Protein AF-A0A6L9IKT7-F1 (afdb_monomer)

Structure (mmCIF, N/CA/C/O backbone):
data_AF-A0A6L9IKT7-F1
#
_entry.id   AF-A0A6L9IKT7-F1
#
loop_
_atom_site.group_PDB
_atom_site.id
_atom_site.type_symbol
_atom_site.label_atom_id
_atom_site.label_alt_id
_atom_site.label_comp_id
_atom_site.label_asym_id
_atom_site.label_entity_id
_atom_site.label_seq_id
_atom_site.pdbx_PDB_ins_code
_atom_site.Cartn_x
_atom_site.Cartn_y
_atom_site.Cartn_z
_atom_site.occupancy
_atom_site.B_iso_or_equiv
_atom_site.auth_seq_id
_atom_site.auth_comp_id
_atom_site.auth_asym_id
_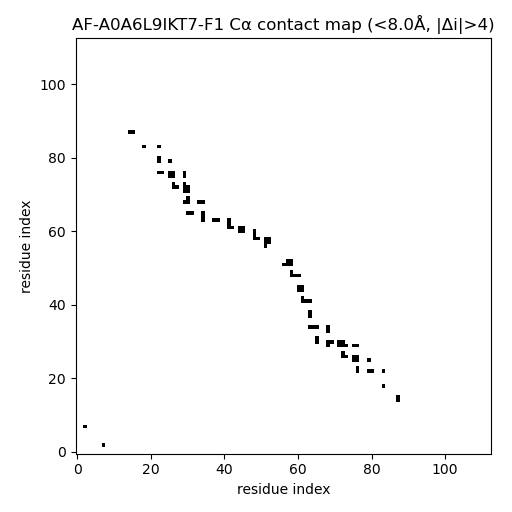atom_site.auth_atom_id
_atom_site.pdbx_PDB_model_num
ATOM 1 N N . MET A 1 1 ? -17.384 11.221 38.753 1.00 44.66 1 MET A N 1
ATOM 2 C CA . MET A 1 1 ? -17.307 11.879 37.429 1.00 44.66 1 MET A CA 1
ATOM 3 C C . MET A 1 1 ? -17.691 10.831 36.389 1.00 44.66 1 MET A C 1
ATOM 5 O O . MET A 1 1 ? -16.867 9.999 36.044 1.00 44.66 1 MET A O 1
ATOM 9 N N . LEU A 1 2 ? -18.974 10.756 3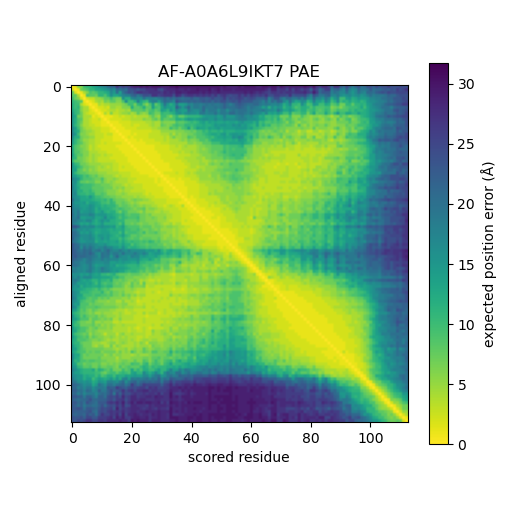6.013 1.00 51.06 2 LEU A N 1
ATOM 10 C CA . LEU A 1 2 ? -19.453 9.803 35.005 1.00 51.06 2 LEU A CA 1
ATOM 11 C C . LEU A 1 2 ? -18.765 10.143 33.681 1.00 51.06 2 LEU A C 1
ATOM 13 O O . LEU A 1 2 ? -19.104 11.156 33.070 1.00 51.06 2 LEU A O 1
ATOM 17 N N . LEU A 1 3 ? -17.788 9.336 33.255 1.00 49.91 3 LEU A N 1
ATOM 18 C CA . LEU A 1 3 ? -17.313 9.354 31.873 1.00 49.91 3 LEU A CA 1
ATOM 19 C C . LEU A 1 3 ? -18.553 9.141 31.009 1.00 49.91 3 LEU A C 1
ATOM 21 O O . LEU A 1 3 ? -19.120 8.047 30.981 1.00 49.91 3 LEU A O 1
ATOM 25 N N . LYS A 1 4 ? -19.045 10.223 30.396 1.00 59.62 4 LYS A N 1
ATOM 26 C CA . LYS A 1 4 ? -20.259 10.191 29.589 1.00 59.62 4 LYS A CA 1
ATOM 27 C C . LYS A 1 4 ? -20.055 9.101 28.549 1.00 59.62 4 LYS A C 1
ATOM 29 O O . LYS A 1 4 ? -19.104 9.147 27.778 1.00 59.62 4 LYS A O 1
ATOM 34 N N . GLN A 1 5 ? -20.973 8.143 28.493 1.00 64.38 5 GLN A N 1
ATOM 35 C CA . GLN A 1 5 ? -20.994 7.088 27.475 1.00 64.38 5 GLN A CA 1
ATOM 36 C C . GLN A 1 5 ? -20.867 7.664 26.041 1.00 64.38 5 GLN A C 1
ATOM 38 O O . GLN A 1 5 ? -20.364 7.001 25.134 1.00 64.38 5 GLN A O 1
ATOM 43 N N . SER A 1 6 ? -21.281 8.929 25.874 1.00 70.69 6 SER A N 1
ATOM 44 C CA . SER A 1 6 ? -21.043 9.799 24.716 1.00 70.69 6 SER A CA 1
ATOM 45 C C . SER A 1 6 ? -19.567 9.904 24.303 1.00 70.69 6 SER A C 1
ATOM 47 O O . SER A 1 6 ? -19.256 9.708 23.131 1.00 70.69 6 SER A O 1
ATOM 49 N N . ASP A 1 7 ? -18.647 10.159 25.237 1.00 73.06 7 ASP A N 1
ATOM 50 C CA . ASP A 1 7 ? -17.220 10.347 24.933 1.00 73.06 7 ASP A CA 1
ATOM 51 C C . ASP A 1 7 ? -16.558 9.036 24.500 1.00 73.06 7 ASP A C 1
ATOM 53 O O . ASP A 1 7 ? -15.718 9.020 23.599 1.00 73.06 7 ASP A O 1
ATOM 57 N N . VAL A 1 8 ? -16.976 7.909 25.087 1.00 72.31 8 VAL A N 1
ATOM 58 C CA . VAL A 1 8 ? -16.481 6.575 24.711 1.00 72.31 8 VAL A CA 1
ATOM 59 C C . VAL A 1 8 ? -16.947 6.202 23.302 1.00 72.31 8 VAL A C 1
ATOM 61 O O . VAL A 1 8 ? -16.143 5.745 22.488 1.00 72.31 8 VAL A O 1
ATOM 64 N N . LYS A 1 9 ? -18.225 6.444 22.974 1.00 75.88 9 LYS A N 1
ATOM 65 C CA . LYS A 1 9 ? -18.755 6.225 21.617 1.00 75.88 9 LYS A CA 1
ATOM 66 C C . LYS A 1 9 ? -18.063 7.116 20.581 1.00 75.88 9 LYS A C 1
ATOM 68 O O . LYS A 1 9 ? -17.725 6.628 19.505 1.00 75.88 9 LYS A O 1
ATOM 73 N N . GLY A 1 10 ? -17.802 8.382 20.914 1.00 80.56 10 GLY A N 1
ATOM 74 C CA . GLY A 1 10 ? -17.087 9.315 20.038 1.00 80.56 10 GLY A CA 1
ATOM 75 C C . GLY A 1 10 ? -15.675 8.837 19.693 1.00 80.56 10 GLY A C 1
ATOM 76 O O . GLY A 1 10 ? -15.315 8.761 18.519 1.00 80.56 10 GLY A O 1
ATOM 77 N N . ARG A 1 11 ? -14.898 8.419 20.699 1.00 82.06 11 ARG A N 1
ATOM 78 C CA . ARG A 1 11 ? -13.532 7.900 20.505 1.00 82.06 11 ARG A CA 1
ATOM 79 C C . ARG A 1 11 ? -13.498 6.598 1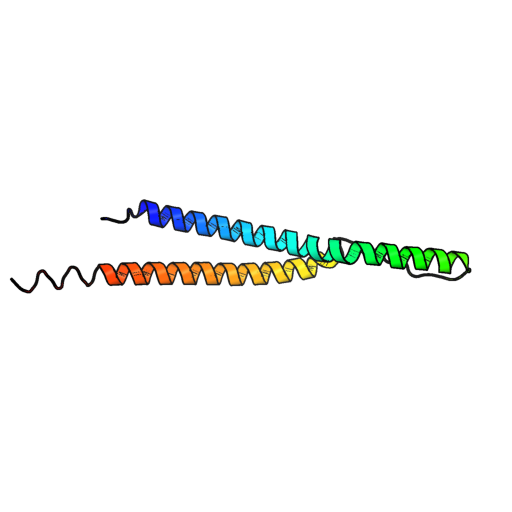9.706 1.00 82.06 11 ARG A C 1
ATOM 81 O O . ARG A 1 11 ? -12.614 6.419 18.874 1.00 82.06 11 ARG A O 1
ATOM 88 N N . LEU A 1 12 ? -14.471 5.709 19.912 1.00 81.00 12 LEU A N 1
ATOM 89 C CA . LEU A 1 12 ? -14.545 4.446 19.175 1.00 81.00 12 LEU A CA 1
ATOM 90 C C . LEU A 1 12 ? -14.860 4.668 17.687 1.00 81.00 12 LEU A C 1
ATOM 92 O O . LEU A 1 12 ? -14.286 3.997 16.831 1.00 81.00 12 LEU A O 1
ATOM 96 N N . ASN A 1 13 ? -15.728 5.633 17.372 1.00 85.19 13 ASN A N 1
ATOM 97 C CA . ASN A 1 13 ? -15.998 6.026 15.989 1.00 85.19 13 ASN A CA 1
ATOM 98 C C . ASN A 1 13 ? -14.777 6.685 15.341 1.00 85.19 13 ASN A C 1
ATOM 100 O O . ASN A 1 13 ? -14.436 6.334 14.214 1.00 85.19 13 ASN A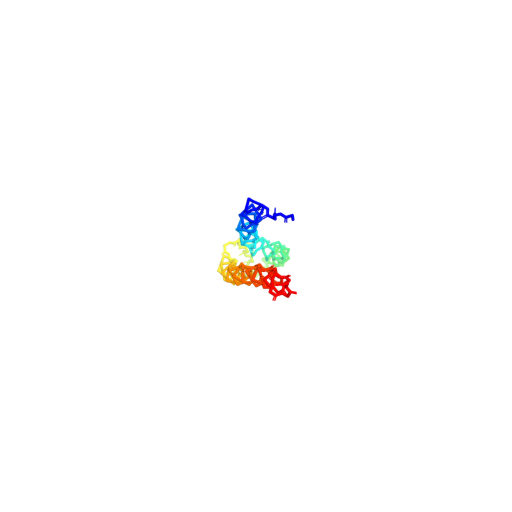 O 1
ATOM 104 N N . LEU A 1 14 ? -14.082 7.573 16.059 1.00 87.38 14 LEU A N 1
ATOM 105 C CA . LEU A 1 14 ? -12.844 8.191 15.577 1.00 87.38 14 LEU A CA 1
ATOM 106 C C . LEU A 1 14 ? -11.790 7.132 15.220 1.00 87.38 14 LEU A C 1
ATOM 108 O O . LEU A 1 14 ? -11.167 7.217 14.168 1.00 87.38 14 LEU A O 1
ATOM 112 N N . LEU A 1 15 ? -11.641 6.100 16.055 1.00 85.50 15 LEU A N 1
ATOM 113 C CA . LEU A 1 15 ? -10.692 5.014 15.818 1.00 85.50 15 LEU A CA 1
ATOM 114 C C . LEU A 1 15 ? -11.075 4.154 14.601 1.00 85.50 15 LEU A C 1
ATOM 116 O O . LEU A 1 15 ? -10.197 3.759 13.840 1.00 85.50 15 LEU A O 1
ATOM 120 N N . ARG A 1 16 ? -12.373 3.916 14.360 1.00 84.44 16 ARG A N 1
ATOM 121 C CA . ARG A 1 16 ? -12.845 3.237 13.137 1.00 84.44 16 ARG A CA 1
ATOM 122 C C . ARG A 1 16 ? -12.511 4.031 11.877 1.00 84.44 16 ARG A C 1
ATOM 124 O O . ARG A 1 16 ? -11.962 3.462 10.941 1.00 84.44 16 ARG A O 1
ATOM 131 N N . TYR A 1 17 ? -12.814 5.330 11.861 1.00 89.06 17 TYR A N 1
ATOM 132 C CA . TYR A 1 17 ? -12.487 6.183 10.717 1.00 89.06 17 TYR A CA 1
ATOM 133 C C . TYR A 1 17 ? -10.973 6.305 10.519 1.00 89.06 17 TYR A C 1
ATOM 135 O O . TYR A 1 17 ? -10.501 6.198 9.392 1.00 89.06 17 TYR A O 1
ATOM 143 N N . GLY A 1 18 ? -10.206 6.434 11.606 1.00 86.56 18 GLY A N 1
ATOM 144 C CA . GLY A 1 18 ? -8.745 6.445 11.564 1.00 86.56 18 GLY A CA 1
ATOM 145 C C . GLY A 1 18 ? -8.162 5.170 10.953 1.00 86.56 18 GLY A C 1
ATOM 146 O O . GLY A 1 18 ? -7.305 5.257 10.080 1.00 86.56 18 GLY A O 1
ATOM 147 N N . LEU A 1 19 ? -8.668 3.992 11.334 1.00 89.00 19 LEU A N 1
ATOM 148 C CA . LEU A 1 19 ? -8.229 2.718 10.753 1.00 89.00 19 LEU A CA 1
ATOM 149 C C . LEU A 1 19 ? -8.531 2.619 9.259 1.00 89.00 19 LEU A C 1
ATOM 151 O O . LEU A 1 19 ? -7.672 2.186 8.501 1.00 89.00 19 LEU A O 1
ATOM 155 N N . ILE A 1 20 ? -9.715 3.057 8.821 1.00 88.81 20 ILE A N 1
ATOM 156 C CA . ILE A 1 20 ? -10.061 3.071 7.391 1.00 88.81 20 ILE A CA 1
ATOM 157 C C . ILE A 1 20 ? -9.078 3.955 6.618 1.00 88.81 20 ILE A C 1
ATOM 159 O O . ILE A 1 20 ? -8.563 3.535 5.584 1.00 88.81 20 ILE A O 1
ATOM 163 N N . VAL A 1 21 ? -8.772 5.150 7.133 1.00 91.94 21 VAL A N 1
ATOM 164 C CA . VAL A 1 21 ? -7.801 6.057 6.504 1.00 91.94 21 VAL A CA 1
ATOM 165 C C . VAL A 1 21 ? -6.416 5.418 6.437 1.00 91.94 21 VAL A C 1
ATOM 167 O O . VAL A 1 21 ? -5.783 5.487 5.390 1.00 91.94 21 VAL A O 1
ATOM 170 N N . VAL A 1 22 ? -5.957 4.761 7.505 1.00 90.69 22 VAL A N 1
ATOM 171 C CA . VAL A 1 22 ? -4.658 4.067 7.518 1.00 90.69 22 VAL A CA 1
ATOM 172 C C . VAL A 1 22 ? -4.612 2.958 6.471 1.00 90.69 22 VAL A C 1
ATOM 174 O O . VAL A 1 22 ? -3.631 2.871 5.740 1.00 90.69 22 VAL A O 1
ATOM 177 N N . VAL A 1 23 ? -5.670 2.156 6.340 1.00 91.56 23 VAL A N 1
ATOM 178 C CA . VAL A 1 23 ? -5.742 1.093 5.325 1.00 91.56 23 VAL A CA 1
ATOM 179 C C . VAL A 1 23 ? -5.682 1.685 3.915 1.00 91.56 23 VAL A C 1
ATOM 181 O O . VAL A 1 23 ? -4.860 1.259 3.107 1.00 91.56 23 VAL A O 1
ATOM 184 N N . VAL A 1 24 ? -6.478 2.716 3.624 1.00 91.88 24 VAL A N 1
ATOM 185 C CA . VAL A 1 24 ? -6.466 3.373 2.305 1.00 91.88 24 VAL A CA 1
ATOM 186 C C . VAL A 1 24 ? -5.105 4.010 2.014 1.00 91.88 24 VAL A C 1
ATOM 188 O O . VAL A 1 24 ? -4.566 3.839 0.924 1.00 91.88 24 VAL A O 1
ATOM 191 N N . MET A 1 25 ? -4.512 4.704 2.987 1.00 91.94 25 MET A N 1
ATOM 192 C CA . MET A 1 25 ? -3.186 5.306 2.832 1.00 91.94 25 MET A CA 1
ATOM 193 C C . MET A 1 25 ? -2.102 4.251 2.648 1.00 91.94 25 MET A C 1
ATOM 195 O O . MET A 1 25 ? -1.201 4.453 1.844 1.00 91.94 25 MET A O 1
ATOM 199 N N . SER A 1 26 ? -2.198 3.110 3.331 1.00 89.06 26 SER A N 1
ATOM 200 C CA . SER A 1 26 ? -1.249 2.012 3.152 1.00 89.06 26 SER A CA 1
ATOM 201 C C . SER A 1 26 ? -1.310 1.414 1.749 1.00 89.06 26 SER A C 1
ATOM 203 O O . SER A 1 26 ? -0.261 1.129 1.186 1.00 89.06 26 SER A O 1
ATOM 205 N N . PHE A 1 27 ? -2.499 1.324 1.142 1.00 88.44 27 PHE A N 1
ATOM 206 C CA . PHE A 1 27 ? -2.647 0.892 -0.249 1.00 88.44 27 PHE A CA 1
ATOM 207 C C . PHE A 1 27 ? -2.007 1.887 -1.219 1.00 88.44 27 PHE A C 1
ATOM 209 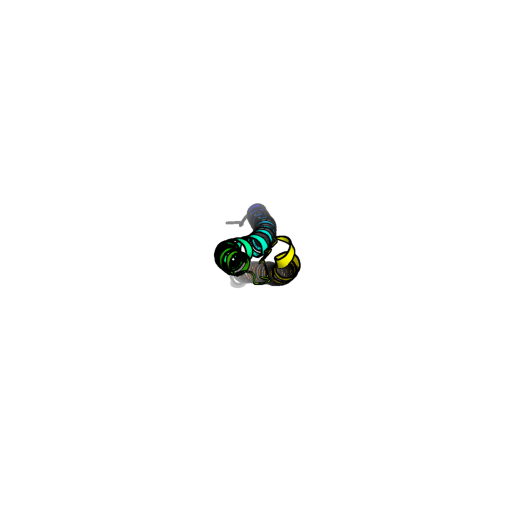O O . PHE A 1 27 ? -1.224 1.503 -2.085 1.00 88.44 27 PHE A O 1
ATOM 216 N N . ILE A 1 28 ? -2.282 3.183 -1.036 1.00 91.81 28 ILE A N 1
ATOM 217 C CA . ILE A 1 28 ? -1.696 4.240 -1.870 1.00 91.81 28 ILE A CA 1
ATOM 218 C C . ILE A 1 28 ? -0.169 4.238 -1.743 1.00 91.81 28 ILE A C 1
ATOM 220 O O . ILE A 1 28 ? 0.527 4.277 -2.752 1.00 91.81 28 ILE A O 1
ATOM 224 N N . LEU A 1 29 ? 0.362 4.154 -0.521 1.00 91.81 29 LEU A N 1
ATOM 225 C CA . LEU A 1 29 ? 1.803 4.078 -0.283 1.00 91.81 29 LEU A CA 1
ATOM 226 C C . LEU A 1 29 ? 2.406 2.788 -0.847 1.00 91.81 29 LEU A C 1
ATOM 228 O O . LEU A 1 29 ? 3.484 2.841 -1.429 1.00 91.81 29 LEU A O 1
ATOM 232 N N . GLY A 1 30 ? 1.704 1.661 -0.737 1.00 88.88 30 GLY A N 1
ATOM 233 C CA . GLY A 1 30 ? 2.119 0.382 -1.308 1.00 88.88 30 GLY A CA 1
ATOM 234 C C . GLY A 1 30 ? 2.276 0.428 -2.827 1.00 88.88 30 GLY A C 1
ATOM 235 O O . GLY A 1 30 ? 3.186 -0.199 -3.349 1.00 88.88 30 GLY A O 1
ATOM 236 N N . LEU A 1 31 ? 1.458 1.216 -3.532 1.00 88.81 31 LEU A N 1
ATOM 237 C CA . LEU A 1 31 ? 1.620 1.451 -4.972 1.00 88.81 31 LEU A CA 1
ATOM 238 C C . LEU A 1 31 ? 2.714 2.480 -5.275 1.00 88.81 31 LEU A C 1
ATOM 240 O O . LEU A 1 31 ? 3.522 2.311 -6.186 1.00 88.81 31 LEU A O 1
ATOM 244 N N . LEU A 1 32 ? 2.714 3.583 -4.530 1.00 89.19 32 LEU A N 1
ATOM 245 C CA . LEU A 1 32 ? 3.463 4.778 -4.899 1.00 89.19 32 LEU A CA 1
ATOM 246 C C . LEU A 1 32 ? 4.941 4.684 -4.507 1.00 89.19 32 LEU A C 1
ATOM 248 O O . LEU A 1 32 ? 5.798 5.126 -5.264 1.00 89.19 32 LEU A O 1
AT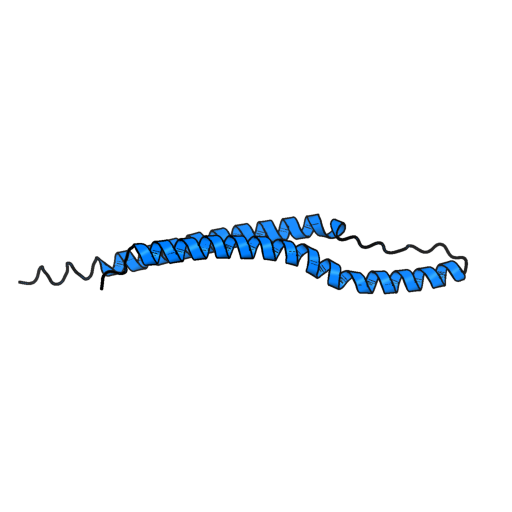OM 252 N N . VAL A 1 33 ? 5.257 4.076 -3.362 1.00 91.31 33 VAL A N 1
ATOM 253 C CA . VAL A 1 33 ? 6.637 3.912 -2.882 1.00 91.31 33 VAL A CA 1
ATOM 254 C C . VAL A 1 33 ? 7.496 3.077 -3.840 1.00 91.31 33 VAL A C 1
ATOM 256 O O . VAL A 1 33 ? 8.524 3.598 -4.280 1.00 91.31 33 VAL A O 1
ATOM 259 N N . PRO A 1 34 ? 7.129 1.832 -4.210 1.00 86.31 34 PRO A N 1
ATOM 260 C CA . PRO A 1 34 ? 7.959 1.042 -5.115 1.00 86.31 34 PRO A CA 1
ATOM 261 C C . PRO A 1 34 ? 8.054 1.683 -6.501 1.00 86.31 34 PRO A C 1
ATOM 263 O O . PRO A 1 34 ? 9.133 1.677 -7.085 1.00 86.31 34 PRO A O 1
ATOM 266 N N . PHE A 1 35 ? 6.991 2.329 -6.991 1.00 86.69 35 PHE A N 1
ATOM 267 C CA . PHE A 1 35 ? 7.029 3.046 -8.265 1.00 86.69 35 PHE A CA 1
ATOM 268 C C . PHE A 1 35 ? 8.023 4.219 -8.259 1.00 86.69 35 PHE A C 1
ATOM 270 O O . PHE A 1 35 ? 8.831 4.348 -9.179 1.00 86.69 35 PHE A O 1
ATOM 277 N N . VAL A 1 36 ? 8.006 5.054 -7.214 1.00 89.00 36 VAL A N 1
ATOM 278 C CA . VAL A 1 36 ? 8.932 6.194 -7.076 1.00 89.00 36 VAL A CA 1
ATOM 279 C C . VAL A 1 36 ? 10.383 5.724 -6.968 1.00 89.00 36 VAL A C 1
ATOM 281 O O . VAL A 1 36 ? 11.272 6.363 -7.525 1.00 89.00 36 VAL A O 1
ATOM 284 N N . ILE A 1 37 ? 10.626 4.601 -6.288 1.00 89.44 37 ILE A N 1
ATOM 285 C CA . ILE A 1 37 ? 11.968 4.019 -6.163 1.00 89.44 37 ILE A CA 1
ATOM 286 C C . ILE A 1 37 ? 12.423 3.390 -7.484 1.00 89.44 37 ILE A C 1
ATOM 288 O O . ILE A 1 37 ? 13.587 3.524 -7.841 1.00 89.44 37 ILE A O 1
ATOM 292 N N . ALA A 1 38 ? 11.530 2.727 -8.221 1.00 87.31 38 ALA A N 1
ATOM 293 C CA . ALA A 1 38 ? 11.861 1.995 -9.442 1.00 87.31 38 ALA A CA 1
ATOM 294 C C . ALA A 1 38 ? 12.050 2.903 -10.676 1.00 87.31 38 ALA A C 1
ATOM 296 O O . ALA A 1 38 ? 12.869 2.606 -11.544 1.00 87.31 38 ALA A O 1
ATOM 297 N N . GLN A 1 39 ? 11.337 4.032 -10.743 1.00 86.62 39 GLN A N 1
ATOM 298 C CA . GLN A 1 39 ? 11.421 5.032 -11.819 1.00 86.62 39 GLN A CA 1
ATOM 299 C C . GLN A 1 39 ? 12.850 5.423 -12.257 1.00 86.62 39 GLN A C 1
ATOM 301 O O . GLN A 1 39 ? 13.127 5.333 -13.455 1.00 86.62 39 GLN A O 1
ATOM 306 N N . PRO A 1 40 ? 13.773 5.836 -11.362 1.00 86.81 40 PRO A N 1
ATOM 307 C CA . PRO A 1 40 ? 15.124 6.234 -11.769 1.00 86.81 40 PRO A CA 1
ATOM 308 C C . PRO A 1 40 ? 15.905 5.093 -12.432 1.00 86.81 40 PRO A C 1
ATOM 310 O O . PRO A 1 40 ? 16.601 5.327 -13.418 1.00 86.81 40 PRO A O 1
ATOM 313 N N . TYR A 1 41 ? 15.722 3.852 -11.974 1.00 86.94 41 TYR A N 1
ATOM 314 C CA . TYR A 1 41 ? 16.381 2.691 -12.574 1.00 86.94 41 TYR A CA 1
ATOM 315 C C . TYR A 1 41 ? 15.921 2.449 -14.014 1.00 86.94 41 TYR A C 1
ATOM 317 O O . TYR A 1 41 ? 16.737 2.119 -14.870 1.00 86.94 41 TYR A O 1
ATOM 325 N N . ALA A 1 42 ? 14.635 2.660 -14.317 1.00 86.62 42 ALA A N 1
ATOM 326 C CA . ALA A 1 42 ? 14.138 2.542 -15.688 1.00 86.62 42 ALA A CA 1
ATOM 327 C C . ALA A 1 42 ? 14.804 3.560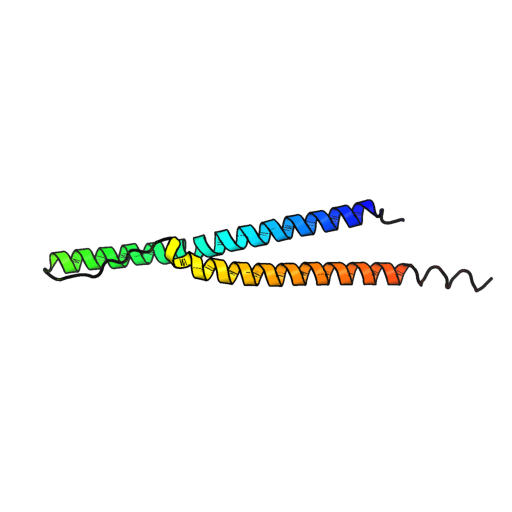 -16.626 1.00 86.62 42 ALA A C 1
ATOM 329 O O . ALA A 1 42 ? 15.124 3.229 -17.766 1.00 86.62 42 ALA A O 1
ATOM 330 N N . VAL A 1 43 ? 15.039 4.787 -16.153 1.00 87.62 43 VAL A N 1
ATOM 331 C CA . VAL A 1 43 ? 15.715 5.832 -16.939 1.00 87.62 43 VAL A CA 1
ATOM 332 C C . VAL A 1 43 ? 17.161 5.439 -17.236 1.00 87.62 43 VAL A C 1
ATOM 334 O O . VAL A 1 43 ? 17.594 5.544 -18.381 1.00 87.62 43 VAL A O 1
ATOM 337 N N . GLU A 1 44 ? 17.890 4.940 -16.239 1.00 86.88 44 GLU A N 1
ATOM 338 C CA . GLU A 1 44 ? 19.281 4.502 -16.409 1.00 86.88 44 GLU A CA 1
ATOM 339 C C . GLU A 1 44 ? 19.402 3.310 -17.367 1.00 86.88 44 GLU A C 1
ATOM 341 O O . GLU A 1 44 ? 20.244 3.323 -18.267 1.00 86.88 44 GLU A O 1
ATOM 346 N N . ILE A 1 45 ? 18.527 2.308 -17.229 1.00 87.25 45 ILE A N 1
ATOM 347 C CA . ILE A 1 45 ? 18.512 1.135 -18.114 1.00 87.25 45 ILE A CA 1
ATOM 348 C C . ILE A 1 45 ? 18.192 1.553 -19.551 1.00 87.25 45 ILE A C 1
ATOM 350 O O . ILE A 1 45 ? 18.854 1.100 -20.483 1.00 87.25 45 ILE A O 1
ATOM 354 N N . ASN A 1 46 ? 17.223 2.450 -19.743 1.00 89.44 46 ASN A N 1
ATOM 355 C CA . ASN A 1 46 ? 16.856 2.926 -2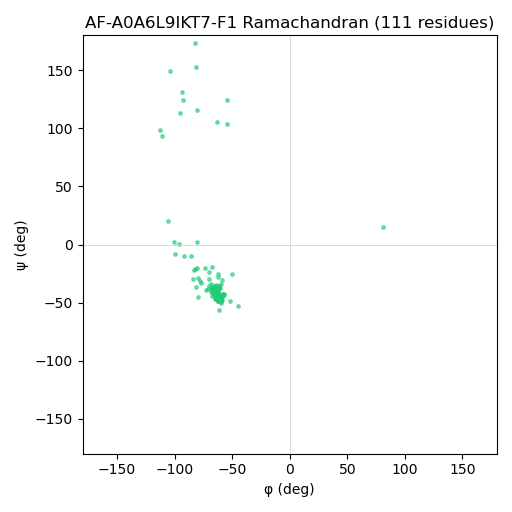1.074 1.00 89.44 46 ASN A CA 1
ATOM 356 C C . ASN A 1 46 ? 17.956 3.788 -21.714 1.00 89.44 46 ASN A C 1
ATOM 358 O O . ASN A 1 46 ? 18.183 3.676 -22.914 1.00 89.44 46 ASN A O 1
ATOM 362 N N . ALA A 1 47 ? 18.704 4.570 -20.930 1.00 88.75 47 ALA A N 1
ATOM 363 C CA . ALA A 1 47 ? 19.868 5.300 -21.436 1.00 88.75 47 ALA A CA 1
ATOM 364 C C . ALA A 1 47 ? 20.986 4.350 -21.904 1.00 88.75 47 ALA A C 1
ATOM 366 O O . ALA A 1 47 ? 21.643 4.597 -22.917 1.00 88.75 47 ALA A O 1
ATOM 367 N N . LEU A 1 48 ? 21.187 3.237 -21.190 1.00 88.62 48 LEU A N 1
ATOM 368 C CA . LEU A 1 48 ? 22.120 2.188 -21.598 1.00 88.62 48 LEU A CA 1
ATOM 369 C C . LEU A 1 48 ? 21.634 1.463 -22.861 1.00 88.62 48 LEU A C 1
ATOM 371 O O . LEU A 1 48 ? 22.430 1.178 -23.756 1.00 88.62 48 LEU A O 1
ATOM 375 N N . ALA A 1 49 ? 20.328 1.201 -22.946 1.00 89.19 49 ALA A N 1
ATOM 376 C CA . ALA A 1 49 ? 19.688 0.612 -24.114 1.00 89.19 49 ALA A CA 1
ATOM 377 C C . ALA A 1 49 ? 19.910 1.471 -25.366 1.00 89.19 49 ALA A C 1
ATOM 379 O O . ALA A 1 49 ? 20.325 0.935 -26.390 1.00 89.19 49 ALA A O 1
ATOM 380 N N . ASP A 1 50 ? 19.739 2.793 -25.275 1.00 92.06 50 ASP A N 1
ATOM 381 C CA . ASP A 1 50 ? 19.967 3.707 -26.401 1.00 92.06 50 ASP A CA 1
ATOM 382 C C . ASP A 1 50 ? 21.430 3.660 -26.898 1.00 92.06 50 ASP A C 1
ATOM 384 O O . ASP A 1 50 ? 21.686 3.685 -28.103 1.00 92.06 50 ASP A O 1
ATOM 388 N N . ALA A 1 51 ? 22.407 3.517 -25.993 1.00 89.12 51 ALA A N 1
ATOM 389 C CA . ALA A 1 51 ? 23.818 3.363 -26.363 1.00 89.12 51 ALA A CA 1
ATOM 390 C C . ALA A 1 51 ? 24.111 2.023 -27.066 1.00 89.12 51 ALA A C 1
ATOM 392 O O . ALA A 1 51 ? 24.913 1.971 -28.002 1.00 89.12 51 ALA A O 1
ATOM 393 N N . VAL A 1 52 ? 23.458 0.939 -26.638 1.00 90.31 52 VAL A N 1
ATOM 394 C CA . VAL A 1 52 ? 23.576 -0.390 -27.261 1.00 90.31 52 VAL A CA 1
ATOM 395 C C . VAL A 1 52 ? 22.884 -0.427 -28.626 1.00 90.31 52 VAL A C 1
ATOM 397 O O . VAL A 1 52 ? 23.429 -1.012 -29.562 1.00 90.31 52 VAL A O 1
ATOM 400 N N . GLU A 1 53 ? 21.733 0.233 -28.772 1.00 91.38 53 GLU A N 1
ATOM 401 C CA . GLU A 1 53 ? 21.039 0.394 -30.056 1.00 91.38 53 GLU A CA 1
ATOM 402 C C . GLU A 1 53 ? 21.916 1.149 -31.060 1.00 91.38 53 GLU A C 1
ATOM 404 O O . GLU A 1 53 ? 22.096 0.709 -32.196 1.00 91.38 53 GLU A O 1
ATOM 409 N N . ALA A 1 54 ? 22.546 2.243 -30.619 1.00 89.62 54 ALA A N 1
ATOM 410 C CA . ALA A 1 54 ? 23.466 3.029 -31.439 1.00 89.62 54 ALA A CA 1
ATOM 411 C C . ALA A 1 54 ? 24.707 2.233 -31.881 1.00 89.62 54 ALA A C 1
ATOM 413 O O . ALA A 1 54 ? 25.266 2.497 -32.946 1.00 89.62 54 ALA A O 1
ATOM 414 N N . ALA A 1 55 ? 25.123 1.235 -31.097 1.00 90.69 55 ALA A N 1
ATOM 415 C CA . ALA A 1 55 ? 26.199 0.310 -31.448 1.00 90.69 55 ALA A CA 1
ATOM 416 C C . ALA A 1 55 ? 25.757 -0.827 -32.398 1.00 90.69 55 ALA A C 1
ATOM 418 O O . ALA A 1 55 ? 26.567 -1.691 -32.734 1.00 90.69 55 ALA A O 1
ATOM 419 N N . GLY A 1 56 ? 24.493 -0.842 -32.837 1.00 89.88 56 GLY A N 1
ATOM 420 C CA . GLY A 1 56 ? 23.922 -1.883 -33.697 1.00 89.88 56 GLY A CA 1
ATOM 421 C C . GLY A 1 56 ? 23.499 -3.150 -32.948 1.00 89.88 56 GLY A C 1
ATOM 422 O O . GLY A 1 56 ? 23.303 -4.192 -33.574 1.00 89.88 56 GLY A O 1
ATOM 423 N N . GLY A 1 57 ? 23.390 -3.086 -31.618 1.00 88.94 57 GLY A N 1
ATOM 424 C CA . GLY A 1 57 ? 22.858 -4.163 -30.787 1.00 88.94 57 GLY A CA 1
ATOM 425 C C . GLY A 1 57 ? 21.326 -4.176 -30.741 1.00 88.94 57 GLY A C 1
ATOM 426 O O . GLY A 1 57 ? 20.664 -3.265 -31.229 1.00 88.94 57 GLY A O 1
ATOM 427 N N . ASN A 1 58 ? 20.760 -5.212 -30.118 1.00 88.06 58 ASN A N 1
ATOM 428 C CA . ASN A 1 58 ? 19.325 -5.305 -29.834 1.00 88.06 58 ASN A CA 1
ATOM 429 C C . ASN A 1 58 ? 19.100 -5.180 -28.317 1.00 88.06 58 ASN A C 1
ATOM 431 O O . ASN A 1 58 ? 19.247 -6.182 -27.611 1.00 88.06 58 ASN A O 1
ATOM 435 N N . PRO A 1 59 ? 18.842 -3.972 -27.792 1.00 84.75 59 PRO A N 1
ATOM 436 C CA . PRO A 1 59 ? 18.721 -3.765 -26.357 1.00 84.75 59 PRO A CA 1
ATOM 437 C C . PRO A 1 59 ? 17.336 -4.136 -25.817 1.00 84.75 59 PRO A C 1
ATOM 439 O O . PRO A 1 59 ? 16.317 -4.001 -26.492 1.00 84.75 59 PRO A O 1
ATOM 442 N N . GLU A 1 60 ? 17.295 -4.520 -24.544 1.00 83.94 60 GLU A N 1
ATOM 443 C CA . GLU A 1 60 ? 16.053 -4.682 -23.793 1.00 83.94 60 GLU A CA 1
ATOM 444 C C . GLU A 1 60 ? 15.722 -3.372 -23.062 1.00 83.94 60 GLU A C 1
ATOM 446 O O . GLU A 1 60 ? 16.550 -2.836 -22.324 1.00 83.94 60 GLU A O 1
ATOM 451 N N . ARG A 1 61 ? 14.524 -2.823 -23.301 1.00 83.81 61 ARG A N 1
ATOM 452 C CA . ARG A 1 61 ? 14.063 -1.573 -22.678 1.00 83.81 61 ARG A CA 1
ATOM 453 C C . ARG A 1 61 ? 13.268 -1.881 -21.415 1.00 83.81 61 ARG A C 1
ATOM 455 O O . ARG A 1 61 ? 12.335 -2.683 -21.445 1.00 83.81 61 ARG A O 1
ATOM 462 N N . ALA A 1 62 ? 13.591 -1.198 -20.322 1.00 83.50 62 ALA A N 1
ATOM 463 C CA . ALA A 1 62 ? 12.829 -1.300 -19.087 1.00 83.50 62 ALA A CA 1
ATOM 464 C C . ALA A 1 62 ? 11.579 -0.416 -19.179 1.00 83.50 62 ALA A C 1
ATOM 466 O O . ALA A 1 62 ? 11.672 0.812 -19.254 1.00 83.50 62 ALA A O 1
ATOM 467 N N . ASN A 1 63 ? 10.401 -1.038 -19.148 1.00 83.38 63 ASN A N 1
ATOM 468 C CA . ASN A 1 63 ? 9.123 -0.347 -19.016 1.00 83.38 63 ASN A CA 1
ATOM 469 C C . ASN A 1 63 ? 8.510 -0.709 -17.663 1.00 83.38 63 ASN A C 1
ATOM 471 O O . ASN A 1 63 ? 7.939 -1.784 -17.522 1.00 83.38 63 ASN A O 1
ATOM 475 N N . ILE A 1 64 ? 8.677 0.173 -16.676 1.00 83.44 64 ILE A N 1
ATOM 476 C CA . ILE A 1 64 ? 8.133 -0.013 -15.328 1.00 83.44 64 ILE A CA 1
ATOM 477 C C . ILE A 1 64 ? 6.793 0.710 -15.249 1.00 83.44 64 ILE A C 1
ATOM 479 O O . ILE A 1 64 ? 6.740 1.943 -15.311 1.00 83.44 64 ILE A O 1
ATOM 483 N N . GLN A 1 65 ? 5.713 -0.048 -15.097 1.00 84.06 65 GLN A N 1
ATOM 484 C CA . GLN A 1 65 ? 4.362 0.484 -14.976 1.00 84.06 65 GLN A CA 1
ATOM 485 C C . GLN A 1 65 ? 3.890 0.426 -13.522 1.00 84.06 65 GLN A C 1
ATOM 487 O O . GLN A 1 65 ? 4.252 -0.461 -12.758 1.00 84.06 65 GLN A O 1
ATOM 492 N N . ILE A 1 66 ? 3.027 1.367 -13.122 1.00 77.75 66 ILE A N 1
ATOM 493 C CA . ILE A 1 66 ? 2.418 1.361 -11.775 1.00 77.75 66 ILE A CA 1
ATOM 494 C C . ILE A 1 66 ? 1.636 0.057 -11.537 1.00 77.75 66 ILE A C 1
ATOM 496 O O . ILE A 1 66 ? 1.553 -0.430 -10.411 1.00 77.75 66 ILE A O 1
ATOM 500 N N . THR A 1 67 ? 1.082 -0.518 -12.606 1.00 86.62 67 THR A N 1
ATOM 501 C CA . THR A 1 67 ? 0.333 -1.776 -12.576 1.00 86.62 67 THR A CA 1
ATOM 502 C C . THR A 1 67 ? 1.171 -2.968 -12.129 1.00 86.62 67 THR A C 1
ATOM 504 O O . THR A 1 67 ? 0.610 -3.891 -11.548 1.00 86.62 67 THR A O 1
ATOM 507 N N . ASP A 1 68 ? 2.493 -2.924 -12.314 1.00 86.25 68 ASP A N 1
ATOM 508 C CA . ASP A 1 68 ? 3.401 -4.018 -11.944 1.00 86.25 68 ASP A CA 1
ATOM 509 C C . ASP A 1 68 ? 3.483 -4.202 -10.420 1.00 86.25 68 ASP A C 1
ATOM 511 O O . ASP A 1 68 ? 3.844 -5.267 -9.927 1.00 86.25 68 ASP A O 1
ATOM 515 N N . PHE A 1 69 ? 3.099 -3.174 -9.657 1.00 88.38 69 PHE A N 1
ATOM 516 C CA . PHE A 1 69 ? 3.113 -3.178 -8.194 1.00 88.38 69 PHE A CA 1
ATOM 517 C C . PHE A 1 69 ? 1.733 -3.420 -7.576 1.00 88.38 69 PHE A C 1
ATOM 519 O O . PHE A 1 69 ? 1.597 -3.391 -6.352 1.00 88.38 69 PHE A O 1
ATOM 526 N N . VAL A 1 70 ? 0.695 -3.639 -8.391 1.00 87.81 70 VAL A N 1
ATOM 527 C CA . VAL A 1 70 ? -0.679 -3.805 -7.895 1.00 87.81 70 VAL A CA 1
ATOM 528 C C . VAL A 1 70 ? -0.809 -5.059 -7.041 1.00 87.81 70 VAL A C 1
ATOM 530 O O . VAL A 1 70 ? -1.390 -4.983 -5.960 1.00 87.81 70 VAL A O 1
ATOM 533 N N . ASP A 1 71 ? -0.226 -6.177 -7.471 1.00 88.56 71 ASP A N 1
ATOM 534 C CA . ASP A 1 71 ? -0.298 -7.443 -6.735 1.00 88.56 71 ASP A CA 1
ATOM 535 C C . ASP A 1 71 ? 0.347 -7.323 -5.346 1.00 88.56 71 ASP A C 1
ATOM 537 O O . ASP A 1 71 ? -0.256 -7.693 -4.335 1.00 88.56 71 ASP A O 1
ATOM 541 N N . GLU A 1 72 ? 1.530 -6.707 -5.276 1.00 88.00 72 GLU A N 1
ATOM 542 C CA . GLU A 1 72 ? 2.240 -6.464 -4.017 1.00 88.00 72 GLU A CA 1
ATOM 543 C C . GLU A 1 72 ? 1.460 -5.496 -3.113 1.00 88.00 72 GLU A C 1
ATOM 545 O O . GLU A 1 72 ? 1.250 -5.762 -1.926 1.00 88.00 72 GLU A O 1
ATOM 550 N N . ALA A 1 73 ? 0.954 -4.392 -3.671 1.00 86.25 73 ALA A N 1
ATOM 551 C CA . ALA A 1 73 ? 0.185 -3.409 -2.915 1.00 86.25 73 ALA A CA 1
ATOM 552 C C . ALA A 1 73 ? -1.101 -4.006 -2.326 1.00 86.25 73 ALA A C 1
ATOM 554 O O . ALA A 1 73 ? -1.478 -3.673 -1.196 1.00 86.25 73 ALA A O 1
ATOM 555 N N . VAL A 1 74 ? -1.767 -4.909 -3.051 1.00 90.56 74 VAL A N 1
ATOM 556 C CA . VAL A 1 74 ? -2.940 -5.638 -2.553 1.00 90.56 74 VAL A CA 1
ATOM 557 C C . VAL A 1 74 ? -2.560 -6.521 -1.365 1.00 90.56 74 VAL A C 1
ATOM 559 O O . VAL A 1 74 ? -3.232 -6.453 -0.334 1.00 90.56 74 VAL A O 1
ATOM 562 N N . ILE A 1 75 ? -1.473 -7.292 -1.455 1.00 90.75 75 ILE A N 1
ATOM 563 C CA . ILE A 1 75 ? -1.010 -8.163 -0.362 1.00 90.75 75 ILE A CA 1
ATOM 564 C C . ILE A 1 75 ? -0.694 -7.338 0.888 1.00 90.75 75 ILE A C 1
ATOM 566 O O . ILE A 1 75 ? -1.217 -7.627 1.969 1.00 90.75 75 ILE A O 1
ATOM 570 N N . VAL A 1 76 ? 0.096 -6.271 0.747 1.00 87.94 76 VAL A N 1
ATOM 571 C CA . VAL A 1 76 ? 0.450 -5.377 1.860 1.00 87.94 76 VAL A CA 1
ATOM 572 C C . VAL A 1 76 ? -0.805 -4.786 2.500 1.00 87.94 76 VAL A C 1
ATOM 574 O O . VAL A 1 76 ? -0.936 -4.769 3.724 1.00 87.94 76 VAL A O 1
ATOM 577 N N . THR A 1 77 ? -1.772 -4.362 1.690 1.00 90.12 77 THR A N 1
ATOM 578 C CA . THR A 1 77 ? -3.024 -3.774 2.185 1.00 90.12 77 THR A CA 1
ATOM 579 C C . THR A 1 77 ? -3.865 -4.777 2.955 1.00 90.12 77 THR A C 1
ATOM 581 O O . THR A 1 77 ? -4.417 -4.435 4.002 1.00 90.12 77 THR A O 1
ATOM 584 N N . VAL A 1 78 ? -3.939 -6.026 2.490 1.00 92.56 78 VAL A N 1
ATOM 585 C CA . VAL A 1 78 ? -4.615 -7.103 3.223 1.00 92.56 78 VAL A CA 1
ATOM 586 C C . VAL A 1 78 ? -3.945 -7.315 4.578 1.00 92.56 78 VAL A C 1
ATOM 588 O O . VAL A 1 78 ? -4.635 -7.345 5.596 1.00 92.56 78 VAL A O 1
ATOM 591 N N . VAL A 1 79 ? -2.612 -7.384 4.628 1.00 93.19 79 VAL A N 1
ATOM 592 C CA . VAL A 1 79 ? -1.865 -7.530 5.888 1.00 93.19 79 VAL A CA 1
ATOM 593 C C . VAL A 1 79 ? -2.159 -6.367 6.839 1.00 93.19 79 VAL A C 1
ATOM 595 O O . VAL A 1 79 ? -2.506 -6.591 8.002 1.00 93.19 79 VAL A O 1
ATOM 598 N N . VAL A 1 80 ? -2.098 -5.125 6.353 1.00 91.00 80 VAL A N 1
ATOM 599 C CA . VAL A 1 80 ? -2.396 -3.930 7.158 1.00 91.00 80 VAL A CA 1
ATOM 600 C C . VAL A 1 80 ? -3.843 -3.934 7.644 1.00 91.00 80 VAL A C 1
ATOM 602 O O . VAL A 1 80 ? -4.096 -3.570 8.794 1.00 91.00 80 VAL A O 1
ATOM 605 N N . ALA A 1 81 ? -4.797 -4.381 6.826 1.00 87.44 81 ALA A N 1
ATOM 606 C CA . ALA A 1 81 ? -6.193 -4.512 7.224 1.00 87.44 81 ALA A CA 1
ATOM 607 C C . ALA A 1 81 ? -6.370 -5.538 8.354 1.00 87.44 81 ALA A C 1
ATOM 609 O O . ALA A 1 81 ? -7.061 -5.248 9.333 1.00 87.44 81 ALA A O 1
ATOM 610 N N . VAL A 1 82 ? -5.703 -6.696 8.288 1.00 93.44 82 VAL A N 1
ATOM 611 C CA . VAL A 1 82 ? -5.744 -7.691 9.374 1.00 93.44 82 VAL A CA 1
ATOM 612 C C . VAL A 1 82 ? -5.166 -7.111 10.666 1.00 93.44 82 VAL A C 1
ATOM 614 O O . VAL A 1 82 ? -5.809 -7.180 11.714 1.00 93.44 82 VAL A O 1
ATOM 617 N N . VAL A 1 83 ? -3.993 -6.477 10.603 1.00 93.06 83 VAL A N 1
ATOM 618 C CA . VAL A 1 83 ? -3.359 -5.838 11.771 1.00 93.06 83 VAL A CA 1
ATOM 619 C C . VAL A 1 83 ? -4.258 -4.748 12.357 1.00 93.06 83 VAL A C 1
ATOM 621 O O . VAL A 1 83 ? -4.462 -4.685 13.569 1.00 93.06 83 VAL A O 1
ATOM 624 N N . SER A 1 84 ? -4.864 -3.934 11.498 1.00 86.31 84 SER A N 1
ATOM 625 C CA . SER A 1 84 ? -5.815 -2.884 11.865 1.00 86.31 84 SER A CA 1
ATOM 626 C C . SER A 1 84 ? -7.013 -3.438 12.644 1.00 86.31 84 SER A C 1
ATOM 628 O O . SER A 1 84 ? -7.409 -2.891 13.678 1.00 86.31 84 SER A O 1
ATOM 630 N N . VAL A 1 85 ? -7.565 -4.568 12.199 1.00 89.12 85 VAL A N 1
ATOM 631 C CA . VAL A 1 85 ? -8.653 -5.264 12.897 1.00 89.12 85 VAL A CA 1
ATOM 632 C C . VAL A 1 85 ? -8.193 -5.769 14.267 1.00 89.12 85 VAL A C 1
ATOM 634 O O . VAL A 1 85 ? -8.898 -5.561 15.257 1.00 89.12 85 VAL A O 1
ATOM 637 N N . LEU A 1 86 ? -7.005 -6.370 14.362 1.00 91.38 86 LEU A N 1
ATOM 638 C CA . LEU A 1 86 ? -6.452 -6.839 15.638 1.00 91.38 86 LEU A CA 1
ATOM 639 C C . LEU A 1 86 ? -6.262 -5.689 16.636 1.00 91.38 86 LEU A C 1
ATOM 641 O O . LEU A 1 86 ? -6.644 -5.821 17.800 1.00 91.38 86 LEU A O 1
ATOM 645 N N . ILE A 1 87 ? -5.760 -4.539 16.178 1.00 90.19 87 ILE A N 1
ATOM 646 C CA . ILE A 1 87 ? -5.615 -3.326 16.997 1.00 90.19 87 ILE A CA 1
ATOM 647 C C . ILE A 1 87 ? -6.979 -2.856 17.512 1.00 90.19 87 ILE A C 1
ATOM 649 O O . ILE A 1 87 ? -7.118 -2.555 18.700 1.00 90.19 87 ILE A O 1
ATOM 653 N N . TYR A 1 88 ? -8.006 -2.832 16.656 1.00 85.06 88 TYR A N 1
ATOM 654 C CA . TYR A 1 88 ? -9.360 -2.446 17.059 1.00 85.06 88 TYR A CA 1
ATOM 655 C C . TYR A 1 88 ? -9.913 -3.356 18.164 1.00 85.06 88 TYR A C 1
ATOM 657 O O . TYR A 1 88 ? -10.424 -2.869 19.178 1.00 85.06 88 TYR A O 1
ATOM 665 N N . PHE A 1 89 ? -9.807 -4.677 17.991 1.00 88.31 89 PHE A N 1
ATOM 666 C CA . PHE A 1 89 ? -10.293 -5.636 18.984 1.00 88.31 89 PHE A CA 1
ATOM 667 C C . PHE A 1 89 ? -9.497 -5.568 20.289 1.00 88.31 89 PHE A C 1
ATOM 669 O O . PHE A 1 89 ? -10.107 -5.569 21.360 1.00 88.31 89 PHE A O 1
ATOM 676 N N . GLY A 1 90 ? -8.171 -5.427 20.212 1.00 89.25 90 GLY A N 1
ATOM 677 C CA . GLY A 1 90 ? -7.310 -5.241 21.379 1.00 89.25 90 GLY A CA 1
ATOM 678 C C . GLY A 1 90 ? -7.674 -3.984 22.172 1.00 89.25 90 GLY A C 1
ATOM 679 O O . GLY A 1 90 ? -7.879 -4.052 23.384 1.00 89.25 90 GLY A O 1
ATOM 680 N N . TYR A 1 91 ? -7.863 -2.852 21.488 1.00 82.81 91 TYR A N 1
ATOM 681 C CA . TYR A 1 91 ? -8.261 -1.594 22.123 1.00 82.81 91 TYR A CA 1
ATOM 682 C C . TYR A 1 91 ? -9.649 -1.681 22.773 1.00 82.81 91 TYR A C 1
ATOM 684 O O . TYR A 1 91 ? -9.857 -1.191 23.886 1.00 82.81 91 TYR A O 1
ATOM 692 N N . ARG A 1 92 ? -10.601 -2.359 22.117 1.00 82.19 92 ARG A N 1
ATOM 693 C CA . ARG A 1 92 ? -11.943 -2.592 22.667 1.00 82.19 92 ARG A CA 1
ATOM 694 C C . ARG A 1 92 ? -11.906 -3.455 23.930 1.00 82.19 92 ARG A C 1
ATOM 696 O O . ARG A 1 92 ? -12.565 -3.105 24.907 1.00 82.19 92 ARG A O 1
ATOM 703 N N . ALA A 1 93 ? -11.166 -4.564 23.911 1.00 83.81 93 ALA A N 1
ATOM 704 C CA . ALA A 1 93 ? -11.045 -5.463 25.058 1.00 83.81 93 ALA A CA 1
ATOM 705 C C . ALA A 1 93 ? -10.396 -4.756 26.259 1.00 83.81 93 ALA A C 1
ATOM 707 O O . ALA A 1 93 ? -10.885 -4.849 27.384 1.00 83.81 93 ALA A O 1
ATOM 708 N N . TRP A 1 94 ? -9.351 -3.968 26.006 1.00 84.25 94 TRP A N 1
ATOM 709 C CA . TRP A 1 94 ? -8.673 -3.177 27.029 1.00 84.25 94 TRP A CA 1
ATOM 710 C C . TRP A 1 94 ? -9.588 -2.125 27.674 1.00 84.25 94 TRP A C 1
ATOM 712 O O . TRP A 1 94 ? -9.638 -2.020 28.901 1.00 84.25 94 TRP A O 1
ATOM 722 N N . LEU A 1 95 ? -10.374 -1.398 26.872 1.00 79.31 95 LEU A N 1
ATOM 723 C CA . LEU A 1 95 ? -11.357 -0.431 27.376 1.00 79.31 95 LEU A CA 1
ATOM 724 C C . LEU A 1 95 ? -12.440 -1.080 28.252 1.00 79.31 95 LEU A C 1
ATOM 726 O O . LEU A 1 95 ? -12.854 -0.483 29.244 1.00 79.31 95 LEU A O 1
ATOM 730 N N . MET A 1 96 ? -12.895 -2.289 27.910 1.00 74.31 96 MET A N 1
ATOM 731 C CA . MET A 1 96 ? -13.875 -3.024 28.722 1.00 74.31 96 MET A CA 1
ATOM 732 C C . MET A 1 96 ? -13.290 -3.472 30.067 1.00 74.31 96 MET A C 1
ATOM 734 O O . MET A 1 96 ? -13.953 -3.313 31.093 1.00 74.31 96 MET A O 1
ATOM 738 N N . ASN A 1 97 ? -12.037 -3.941 30.098 1.00 78.75 97 ASN A N 1
ATOM 739 C CA . ASN A 1 97 ? -11.369 -4.317 31.350 1.00 78.75 97 ASN A CA 1
ATOM 740 C C . ASN A 1 97 ? -11.204 -3.136 32.320 1.00 78.75 97 ASN A C 1
ATOM 742 O O . ASN A 1 97 ? -11.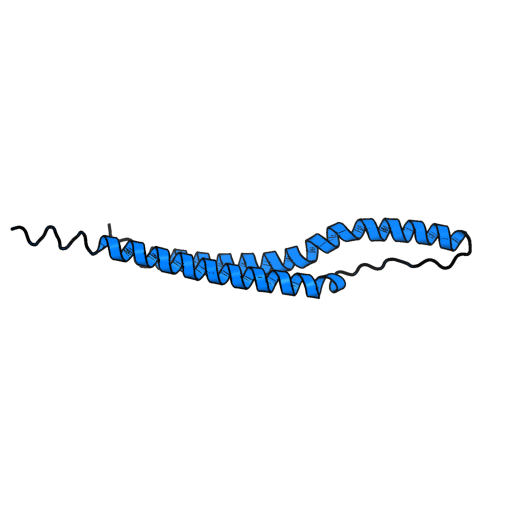357 -3.310 33.527 1.00 78.75 97 ASN A O 1
ATOM 746 N N . GLN A 1 98 ? -10.948 -1.923 31.820 1.00 72.81 98 GLN A N 1
ATOM 747 C CA . GLN A 1 98 ? -10.848 -0.736 32.681 1.00 72.81 98 GLN A CA 1
ATOM 748 C C . GLN A 1 98 ? -12.185 -0.303 33.287 1.00 72.81 98 GLN A C 1
ATOM 750 O O . GLN A 1 98 ? -12.213 0.249 34.384 1.00 72.81 98 GLN A O 1
ATOM 755 N N . GLN A 1 99 ? -13.298 -0.556 32.598 1.00 62.12 99 GLN A N 1
ATOM 756 C CA . GLN A 1 99 ? -14.631 -0.234 33.114 1.00 62.12 99 GLN A CA 1
ATOM 757 C C . GLN A 1 99 ? -15.096 -1.246 34.172 1.00 62.12 99 GLN A C 1
ATOM 759 O O . GLN A 1 99 ? -15.748 -0.848 35.135 1.00 62.12 99 GLN A O 1
ATOM 764 N N . GLY A 1 100 ? -14.709 -2.522 34.048 1.00 56.53 100 GLY A N 1
ATOM 765 C CA . GLY A 1 100 ? -15.000 -3.555 35.051 1.00 56.53 100 GLY A CA 1
ATOM 766 C C . GLY A 1 100 ? -14.306 -3.321 36.400 1.00 56.53 100 GLY A C 1
ATOM 767 O O . GLY A 1 100 ? -14.913 -3.537 37.445 1.00 56.53 100 GLY A O 1
ATOM 768 N N . GLY A 1 101 ? -13.076 -2.795 36.396 1.00 54.62 101 GLY A N 1
ATOM 769 C CA . GLY A 1 101 ? -12.334 -2.492 37.629 1.00 54.62 101 GLY A CA 1
ATOM 770 C C . GLY A 1 101 ? -12.891 -1.318 38.448 1.00 54.62 101 GLY A C 1
ATOM 771 O O . GLY A 1 101 ? -12.683 -1.261 39.656 1.00 54.62 101 GLY A O 1
ATOM 772 N N . ALA A 1 102 ? -13.631 -0.394 37.823 1.00 50.88 102 ALA A N 1
ATOM 773 C CA . ALA A 1 102 ? -14.222 0.761 38.507 1.00 50.88 102 ALA A CA 1
ATOM 774 C C . ALA A 1 102 ? -15.549 0.444 39.225 1.00 50.88 102 ALA A C 1
ATOM 776 O O . ALA A 1 102 ? -15.943 1.181 40.124 1.00 50.88 102 ALA A O 1
ATOM 777 N N . ALA A 1 103 ? -16.241 -0.635 38.843 1.00 51.47 103 ALA A N 1
ATOM 778 C CA . ALA A 1 103 ? -17.494 -1.046 39.480 1.00 51.47 103 ALA A CA 1
ATOM 779 C C . ALA A 1 103 ? -17.268 -1.801 40.803 1.00 51.47 103 ALA A C 1
ATOM 781 O O . ALA A 1 103 ? -18.091 -1.722 41.708 1.00 51.47 103 ALA A O 1
ATOM 782 N N . GLN A 1 104 ? -16.137 -2.497 40.946 1.00 51.16 104 GLN A N 1
ATOM 783 C CA . GLN A 1 104 ? -15.881 -3.382 42.088 1.00 51.16 104 GLN A CA 1
ATOM 784 C C . GLN A 1 104 ? -15.406 -2.645 43.355 1.00 51.16 104 GLN A C 1
ATOM 786 O O . GLN A 1 104 ? -15.547 -3.156 44.461 1.00 51.16 104 GLN A O 1
ATOM 791 N N . SER A 1 105 ? -14.882 -1.424 43.221 1.00 51.31 105 SER A N 1
ATOM 792 C CA . SER A 1 105 ? -14.420 -0.596 44.345 1.00 51.31 105 SER A CA 1
ATOM 793 C C . SER A 1 105 ? -15.525 0.239 45.010 1.00 51.31 105 SER A C 1
ATOM 795 O O . SER A 1 105 ? -15.292 0.801 46.077 1.00 51.31 105 SER A O 1
ATOM 797 N N . GLY A 1 106 ? -16.722 0.310 44.413 1.00 51.03 106 GLY A N 1
ATOM 798 C CA . GLY A 1 106 ? -17.875 1.034 44.964 1.00 51.03 106 GLY A CA 1
ATOM 799 C C . GLY A 1 106 ? -18.706 0.238 45.979 1.00 51.03 106 GLY A C 1
ATOM 800 O O . GLY A 1 106 ? -19.257 0.836 46.897 1.00 51.03 106 GLY A O 1
ATOM 801 N N . ASP A 1 107 ? -18.751 -1.091 45.852 1.00 51.28 107 ASP A N 1
ATOM 802 C CA . ASP A 1 107 ? -19.543 -1.969 46.736 1.00 51.28 107 ASP A CA 1
ATOM 803 C C . ASP A 1 107 ? -18.824 -2.321 48.050 1.00 51.28 107 ASP A C 1
ATOM 805 O O . ASP A 1 107 ? -19.458 -2.646 49.052 1.00 51.28 107 ASP A O 1
ATOM 809 N N . ALA A 1 108 ? -17.491 -2.225 48.093 1.00 56.06 108 ALA A N 1
ATOM 810 C CA . ALA A 1 108 ? -16.718 -2.586 49.284 1.00 56.06 108 ALA A CA 1
ATOM 811 C C . ALA A 1 108 ? -16.828 -1.558 50.431 1.00 56.06 108 ALA A C 1
ATOM 813 O O . ALA A 1 108 ? -16.553 -1.891 51.581 1.00 56.06 108 ALA A O 1
ATOM 814 N N . SER A 1 109 ? -17.228 -0.314 50.145 1.00 56.94 109 SER A N 1
ATOM 815 C CA . SER A 1 109 ? -17.354 0.753 51.151 1.00 56.94 109 SER A CA 1
ATOM 816 C C . SER A 1 109 ? -18.751 0.865 51.770 1.00 56.94 109 SER A C 1
ATOM 818 O O . SER A 1 109 ? -18.917 1.576 52.757 1.00 56.94 109 SER A O 1
ATOM 820 N N . THR A 1 110 ? -19.753 0.163 51.230 1.00 56.41 110 THR A N 1
ATOM 821 C CA . THR A 1 110 ? -21.147 0.206 51.712 1.00 56.41 110 THR A CA 1
ATOM 822 C C . THR A 1 110 ? -21.530 -0.972 52.610 1.00 56.41 110 THR A C 1
ATOM 824 O O . THR A 1 110 ? -22.593 -0.936 53.220 1.00 56.41 110 THR A O 1
ATOM 827 N N . GLN A 1 111 ? -20.672 -1.989 52.748 1.00 53.72 111 GLN A N 1
ATOM 828 C CA . GLN A 1 111 ? -20.919 -3.153 53.615 1.00 53.72 111 GLN A CA 1
ATOM 829 C C . GLN A 1 111 ? -20.278 -3.073 55.014 1.00 53.72 111 GLN A C 1
ATOM 831 O O . GLN A 1 111 ? -20.436 -4.012 55.789 1.00 53.72 111 GLN A O 1
ATOM 836 N N . SER A 1 112 ? -19.568 -1.991 55.370 1.00 51.69 112 SER A N 1
ATOM 837 C CA . SER A 1 112 ? -18.918 -1.864 56.692 1.00 51.69 112 SER A CA 1
ATOM 838 C C . SER A 1 112 ? -19.610 -0.902 57.675 1.00 51.69 112 SER A C 1
ATOM 840 O O . SER A 1 112 ? -18.956 -0.419 58.601 1.00 51.69 112 SER A O 1
ATOM 842 N N . SER A 1 113 ? -20.890 -0.574 57.476 1.00 46.97 113 SER A N 1
ATOM 843 C CA . SER A 1 113 ? -21.680 0.246 58.417 1.00 46.97 113 SER A CA 1
ATOM 844 C C . SER A 1 113 ? -22.767 -0.568 59.100 1.00 46.97 113 SER A C 1
ATOM 846 O O . SER A 1 113 ? -23.450 -1.330 58.384 1.00 46.97 113 SER A O 1
#

pLDDT: mean 80.87, std 13.54, range [44.66, 93.44]

Foldseek 3Di:
DPPPVVVVVVVLVVLVVVLVVVLVVLLVCQLVVVCVVCVVVQVVQVVVQVVCVVVVHHGDHDDDDSVVRNVVSVVRSVVSNVVSVVVSVVVVVVVVVVVVVVVVVVVVVVPPD

Mean predicted aligned error: 11.3 Å

Nearest PDB structures (foldseek):
  8w6i-assembly1_A  TM=6.230E-01  e=3.980E+00  Escherichia coli K-12
  5nen-assembly1_B  TM=3.610E-01  e=6.257E+00  Serratia marcescens

Radius of gyration: 27.19 Å; Cα contacts (8 Å, |Δi|>4): 53; chains: 1; bounding box: 48×20×92 Å

Secondary structure (DSSP, 8-state):
----HHHHHHHHHHHHHHHHHHHHHHHHHHHHHHHHHHHHHHHHHHHHHHHHHHTT--PPP----GGGGHHHHHHHHHHHHHHHHHHHHHHHHHHHHHHHHHHHHHHTTTS--

Sequence (113 aa):
MLLKQSDVKGRLNLLRYGLIVVVVMSFILGLLVPFVIAQPYAVEINALADAVEAAGGNPERANIQITDFVDEAVIVTVVVAVVSVLIYFGYRAWLMNQQGGAAQSGDASTQSS

Solvent-accessible surface area (backbone atoms only — not comparable to full-atom values): 6363 Å² total; per-residue (Å²): 131,83,78,51,68,65,60,58,53,50,54,54,51,51,52,52,54,50,46,53,51,51,38,54,49,46,31,52,45,41,35,46,50,59,43,66,65,48,49,61,55,30,54,55,44,36,56,51,22,54,56,36,40,74,71,72,48,88,57,74,73,57,80,87,55,66,73,78,34,44,67,59,13,50,52,52,28,52,52,48,43,53,53,48,51,53,51,53,52,51,53,52,53,53,56,51,56,59,56,57,61,63,59,63,68,62,60,69,74,69,73,81,118